Protein AF-A0AAD9PUS8-F1 (afdb_monomer_lite)

Radius of gyration: 17.48 Å; chains: 1; bounding box: 52×48×52 Å

Secondary structure (DSSP, 8-state):
---------------TT-EEEEEPP--STTS-SEEEEEEEEEEEETTEEEEEETTT--EEEEEGGGEEEPPPP-------PPP-

Foldseek 3Di:
DDPPPVPPPDDLPDDAQFKKWFQDDDPDPPDDRTDPWIWGFHDDDPQWTWTATPPPRDIDIDGVVRIDTDPPPPPDPPPDDDDD

pLDDT: mean 79.71, std 17.39, range [40.78, 96.88]

Structure (mmCIF, N/CA/C/O backbone):
data_AF-A0AAD9PUS8-F1
#
_entry.id   AF-A0AAD9PUS8-F1
#
loop_
_atom_site.group_PDB
_atom_site.id
_atom_site.type_symbol
_atom_site.label_atom_id
_atom_site.label_alt_id
_atom_site.label_comp_id
_atom_site.label_asym_id
_atom_site.label_entity_id
_atom_site.label_seq_id
_atom_site.pdbx_PDB_ins_code
_atom_site.Cartn_x
_atom_site.Cartn_y
_atom_site.Cartn_z
_atom_site.occupancy
_atom_site.B_iso_or_equiv
_atom_site.auth_seq_id
_atom_site.auth_comp_id
_atom_site.auth_asym_id
_atom_site.auth_atom_id
_atom_site.pdbx_PDB_model_num
ATOM 1 N N . MET A 1 1 ? -3.143 -35.233 -21.355 1.00 48.44 1 MET A N 1
ATOM 2 C CA . MET A 1 1 ? -2.741 -35.005 -19.949 1.00 48.44 1 MET A CA 1
ATOM 3 C C . MET A 1 1 ? -2.731 -33.504 -19.700 1.00 48.44 1 MET A C 1
ATOM 5 O O . MET A 1 1 ? -1.889 -32.828 -20.273 1.00 48.44 1 MET A O 1
ATOM 9 N N . TYR A 1 2 ? -3.685 -32.966 -18.937 1.00 51.31 2 TYR A N 1
ATOM 10 C CA . TYR A 1 2 ? -3.736 -31.536 -18.612 1.00 51.31 2 TYR A CA 1
ATOM 11 C C . TYR A 1 2 ? -3.266 -31.363 -17.168 1.00 51.31 2 TYR A C 1
ATOM 13 O O . TYR A 1 2 ? -3.928 -31.808 -16.233 1.00 51.31 2 TYR A O 1
ATOM 21 N N . ALA A 1 3 ? -2.067 -30.818 -16.987 1.00 51.06 3 ALA A N 1
ATOM 22 C CA . ALA A 1 3 ? -1.497 -30.600 -15.668 1.00 51.06 3 ALA A CA 1
ATOM 23 C C . ALA A 1 3 ? -2.007 -29.267 -15.114 1.00 51.06 3 ALA A C 1
ATOM 25 O O . ALA A 1 3 ? -1.308 -28.259 -15.190 1.00 51.06 3 ALA A O 1
ATOM 26 N N . ASP A 1 4 ? -3.197 -29.263 -14.513 1.00 57.84 4 ASP A N 1
ATOM 27 C CA . ASP A 1 4 ? -3.618 -28.163 -13.643 1.00 57.84 4 ASP A CA 1
ATOM 28 C C . ASP A 1 4 ? -2.887 -28.300 -12.299 1.00 57.84 4 ASP A C 1
ATOM 30 O O . ASP A 1 4 ? -3.423 -28.689 -11.258 1.00 57.84 4 ASP A O 1
ATOM 34 N N . LYS A 1 5 ? -1.575 -28.048 -12.343 1.00 57.25 5 LYS A N 1
ATOM 35 C CA . LYS A 1 5 ? -0.769 -27.822 -11.150 1.00 57.25 5 LYS A CA 1
ATOM 36 C C . LYS A 1 5 ? -1.249 -26.494 -10.599 1.00 57.25 5 LYS A C 1
ATOM 38 O O . LYS A 1 5 ? -0.706 -25.454 -10.961 1.00 57.25 5 LYS A O 1
ATOM 43 N N . ARG A 1 6 ? -2.279 -26.529 -9.750 1.00 58.41 6 ARG A N 1
ATOM 44 C CA . ARG A 1 6 ? -2.657 -25.402 -8.897 1.00 58.41 6 ARG A CA 1
ATOM 45 C C . ARG A 1 6 ? -1.381 -24.938 -8.207 1.00 58.41 6 ARG A C 1
ATOM 47 O O . ARG A 1 6 ? -0.903 -25.571 -7.267 1.00 58.41 6 ARG A O 1
ATOM 54 N N . ALA A 1 7 ? -0.771 -23.893 -8.765 1.00 57.59 7 ALA A N 1
ATOM 55 C CA . ALA A 1 7 ? 0.413 -23.269 -8.215 1.00 57.59 7 ALA A CA 1
ATOM 56 C C . ALA A 1 7 ? 0.087 -22.973 -6.754 1.00 57.59 7 ALA A C 1
ATOM 58 O O . ALA A 1 7 ? -1.044 -22.581 -6.481 1.00 57.59 7 ALA A O 1
ATOM 59 N N . ASN A 1 8 ? 1.026 -23.189 -5.832 1.00 59.62 8 ASN A N 1
ATOM 60 C CA . ASN A 1 8 ? 0.901 -22.927 -4.390 1.00 59.62 8 ASN A CA 1
ATOM 61 C C . ASN A 1 8 ? 0.666 -21.426 -4.076 1.00 59.62 8 ASN A C 1
ATOM 63 O O . ASN A 1 8 ? 1.372 -20.807 -3.279 1.00 59.62 8 ASN A O 1
ATOM 67 N N . ALA A 1 9 ? -0.295 -20.806 -4.753 1.00 55.88 9 ALA A N 1
ATOM 68 C CA . ALA A 1 9 ? -0.718 -19.438 -4.657 1.00 55.88 9 ALA A CA 1
ATOM 69 C C . ALA A 1 9 ? -1.469 -19.313 -3.341 1.00 55.88 9 ALA A C 1
ATOM 71 O O . ALA A 1 9 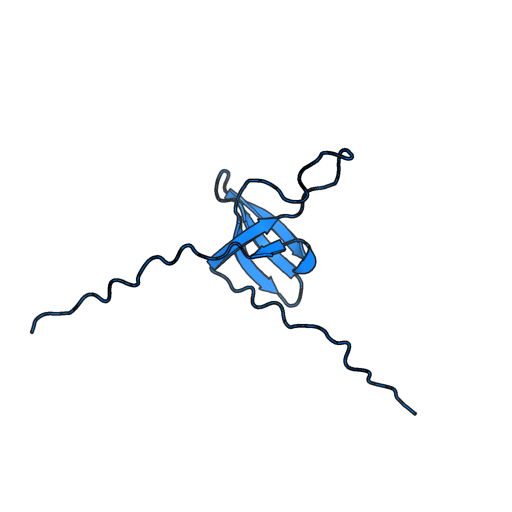? -2.658 -19.609 -3.235 1.00 55.88 9 ALA A O 1
ATOM 72 N N . LYS A 1 10 ? -0.733 -18.899 -2.312 1.00 66.88 10 LYS A N 1
ATOM 73 C CA . LYS A 1 10 ? -1.330 -18.529 -1.038 1.00 66.88 10 LYS A CA 1
ATOM 74 C C . LYS A 1 10 ? -2.226 -17.311 -1.286 1.00 66.88 10 LYS A C 1
ATOM 76 O O . LYS A 1 10 ? -1.723 -16.303 -1.796 1.00 66.88 10 LYS A O 1
ATOM 81 N N . PRO A 1 11 ? -3.529 -17.378 -0.971 1.00 65.38 11 PRO A N 1
ATOM 82 C CA . PRO A 1 11 ? -4.403 -16.230 -1.134 1.00 65.38 11 PRO A CA 1
ATOM 83 C C . PRO A 1 11 ? -3.901 -15.093 -0.241 1.00 65.38 11 PRO A C 1
ATOM 85 O O . PRO A 1 11 ? -3.669 -15.273 0.954 1.00 65.38 11 PRO A O 1
ATOM 88 N N . SER A 1 12 ? -3.707 -13.909 -0.821 1.00 67.75 12 SER A N 1
ATOM 89 C CA . SER A 1 12 ? -3.335 -12.724 -0.050 1.00 67.75 12 SER A CA 1
ATOM 90 C C . SER A 1 12 ? -4.543 -12.266 0.775 1.00 67.75 12 SER A C 1
ATOM 92 O O . SER A 1 12 ? -5.531 -11.794 0.200 1.00 67.75 12 SER A O 1
ATOM 94 N N . LEU A 1 13 ? -4.444 -12.367 2.102 1.00 74.62 13 LEU A N 1
ATOM 95 C CA . LEU A 1 13 ? -5.475 -11.980 3.080 1.00 74.62 13 LEU A CA 1
ATOM 96 C C . LEU A 1 13 ? -5.652 -10.456 3.243 1.00 74.62 13 LEU A C 1
ATOM 98 O O . LEU A 1 13 ? -6.229 -10.024 4.228 1.00 74.62 13 LEU A O 1
ATOM 102 N N . MET A 1 14 ? -5.183 -9.643 2.291 1.00 84.06 14 MET A N 1
ATOM 103 C CA . MET A 1 14 ? -5.373 -8.189 2.320 1.00 84.06 14 MET A CA 1
ATOM 104 C C . MET A 1 14 ? -6.839 -7.828 2.080 1.00 84.06 14 MET A C 1
ATOM 106 O O . MET A 1 14 ? -7.420 -8.262 1.071 1.00 84.06 14 MET A O 1
ATOM 110 N N . ARG A 1 15 ? -7.389 -7.019 2.984 1.00 88.75 15 ARG A N 1
ATOM 111 C CA . ARG A 1 15 ? -8.758 -6.499 2.987 1.00 88.75 15 ARG A CA 1
ATOM 112 C C . ARG A 1 15 ? -8.753 -4.974 2.970 1.00 88.75 15 ARG A C 1
ATOM 114 O O . ARG A 1 15 ? -7.747 -4.333 3.263 1.00 88.75 15 ARG A O 1
ATOM 121 N N . GLU A 1 16 ? -9.885 -4.401 2.589 1.00 91.62 16 GLU A N 1
ATOM 122 C CA . GLU A 1 16 ? -10.121 -2.961 2.696 1.00 91.62 16 GLU A CA 1
ATOM 123 C C . GLU A 1 16 ? -10.063 -2.539 4.169 1.00 91.62 16 GLU A C 1
ATOM 125 O O . GLU A 1 16 ? -10.533 -3.262 5.046 1.00 91.62 16 GLU A O 1
ATOM 130 N N . GLY A 1 17 ? -9.417 -1.407 4.446 1.00 90.38 17 GLY A N 1
ATOM 131 C CA . GLY A 1 17 ? -9.129 -0.934 5.802 1.00 90.38 17 GLY A CA 1
ATOM 132 C C . GLY A 1 17 ? -7.807 -1.431 6.401 1.00 90.38 17 GLY A C 1
ATOM 133 O O . GLY A 1 17 ? -7.323 -0.827 7.359 1.00 90.38 17 GLY A O 1
ATOM 134 N N . ASP A 1 18 ? -7.165 -2.457 5.830 1.00 90.94 18 ASP A N 1
ATOM 135 C CA . ASP A 1 18 ? -5.880 -2.940 6.343 1.00 90.94 18 ASP A CA 1
ATOM 136 C C . ASP A 1 18 ? -4.773 -1.894 6.170 1.00 90.94 18 ASP A C 1
ATOM 138 O O . ASP A 1 18 ? -4.685 -1.204 5.148 1.00 90.94 18 ASP A O 1
ATOM 142 N N . THR A 1 19 ? -3.870 -1.830 7.153 1.00 92.56 19 THR A N 1
ATOM 143 C CA . THR A 1 19 ? -2.641 -1.039 7.038 1.00 92.56 19 THR A CA 1
ATOM 144 C C . THR A 1 19 ? -1.548 -1.857 6.363 1.00 92.56 19 THR A C 1
ATOM 146 O O . THR A 1 19 ? -1.257 -2.990 6.750 1.00 92.56 19 THR A O 1
ATOM 149 N N . VAL A 1 20 ? -0.920 -1.284 5.343 1.00 92.62 20 VAL A N 1
ATOM 150 C CA . VAL A 1 20 ? 0.065 -1.955 4.495 1.00 92.62 20 VAL A CA 1
ATOM 151 C C . VAL A 1 20 ? 1.249 -1.036 4.208 1.00 92.62 20 VAL A C 1
ATOM 153 O O . VAL A 1 20 ? 1.124 0.186 4.204 1.00 92.62 20 VAL A O 1
ATOM 156 N N . TRP A 1 21 ? 2.415 -1.619 3.956 1.00 93.75 21 TRP A N 1
ATOM 157 C CA . TRP A 1 21 ? 3.595 -0.916 3.455 1.00 93.75 21 TRP A CA 1
ATOM 158 C C . TRP A 1 21 ? 3.767 -1.182 1.967 1.00 93.75 21 TRP A C 1
ATOM 160 O O . TRP A 1 21 ? 3.598 -2.317 1.515 1.00 93.75 21 TRP A O 1
ATOM 170 N N . LEU A 1 22 ? 4.124 -0.142 1.218 1.00 94.12 22 LEU A N 1
ATOM 171 C CA . LEU A 1 22 ? 4.397 -0.227 -0.212 1.00 94.12 22 LEU A CA 1
ATOM 172 C C . LEU A 1 22 ? 5.877 -0.548 -0.450 1.00 94.12 22 LEU A C 1
ATOM 174 O O . LEU A 1 22 ? 6.758 0.038 0.176 1.00 94.12 22 LEU A O 1
ATOM 178 N N . ARG A 1 23 ? 6.167 -1.482 -1.354 1.00 93.00 23 ARG A N 1
ATOM 179 C CA . ARG A 1 23 ? 7.523 -1.761 -1.837 1.00 93.00 23 ARG A CA 1
ATOM 180 C C . ARG A 1 23 ? 8.052 -0.541 -2.591 1.00 93.00 23 ARG A C 1
ATOM 182 O O . ARG A 1 23 ? 7.394 -0.062 -3.510 1.00 93.00 23 ARG A O 1
ATOM 189 N N . GLN A 1 24 ? 9.250 -0.083 -2.236 1.00 91.00 24 GLN A N 1
ATOM 190 C CA . GLN A 1 24 ? 9.902 1.017 -2.948 1.00 91.00 24 GLN A CA 1
ATOM 191 C C . GLN A 1 24 ? 10.797 0.496 -4.074 1.00 91.00 24 GLN A C 1
ATOM 193 O O . GLN A 1 24 ? 11.287 -0.637 -4.038 1.00 91.00 24 GLN A O 1
ATOM 198 N N . GLU A 1 25 ? 11.048 1.345 -5.064 1.00 87.69 25 GLU A N 1
ATOM 199 C CA . GLU A 1 25 ? 12.057 1.072 -6.082 1.00 87.69 25 GLU A CA 1
ATOM 200 C C . GLU A 1 25 ? 13.454 1.050 -5.452 1.00 87.69 25 GLU A C 1
ATOM 202 O O . GLU A 1 25 ? 13.825 1.924 -4.665 1.00 87.69 25 GLU A O 1
ATOM 207 N N . LYS A 1 26 ? 14.250 0.034 -5.797 1.00 86.12 26 LYS A N 1
ATOM 208 C CA . LYS A 1 26 ? 15.601 -0.121 -5.260 1.00 86.12 26 LYS A CA 1
ATOM 209 C C . LYS A 1 26 ? 16.525 0.920 -5.892 1.00 86.12 26 LYS A C 1
ATOM 211 O O . LYS A 1 26 ? 16.962 0.743 -7.024 1.00 86.12 26 LYS A O 1
ATOM 216 N N . LYS A 1 27 ? 16.862 1.970 -5.142 1.00 85.12 27 LYS A N 1
ATOM 217 C CA . LYS A 1 27 ? 17.774 3.031 -5.607 1.00 85.12 27 LYS A CA 1
ATOM 218 C C . LYS A 1 27 ? 19.248 2.654 -5.451 1.00 85.12 27 LYS A C 1
ATOM 220 O O . LYS A 1 27 ? 20.064 2.987 -6.299 1.00 85.12 27 LYS A O 1
ATOM 225 N N . ASN A 1 28 ? 19.605 1.947 -4.381 1.00 87.75 28 ASN A N 1
ATOM 226 C CA . ASN A 1 28 ? 20.969 1.479 -4.125 1.00 87.75 28 ASN A CA 1
ATOM 227 C C . ASN A 1 28 ? 20.980 0.167 -3.305 1.00 87.75 28 ASN A C 1
ATOM 229 O O . ASN A 1 28 ? 19.931 -0.357 -2.923 1.00 87.75 28 ASN A O 1
ATOM 233 N N . LYS A 1 29 ? 22.171 -0.400 -3.046 1.00 79.75 29 LYS A N 1
ATOM 234 C CA . LYS A 1 29 ? 22.321 -1.667 -2.295 1.00 79.75 29 LYS A CA 1
ATOM 235 C C . LYS A 1 29 ? 21.830 -1.584 -0.842 1.00 79.75 29 LYS A C 1
ATOM 237 O O . LYS A 1 29 ? 21.426 -2.612 -0.313 1.00 79.75 29 LYS A O 1
ATOM 242 N N . LEU A 1 30 ? 21.849 -0.396 -0.236 1.00 85.31 30 LEU A N 1
ATOM 243 C CA . LEU A 1 30 ? 21.483 -0.147 1.165 1.00 85.31 30 LEU A CA 1
ATOM 244 C C . LEU A 1 30 ? 20.085 0.481 1.316 1.00 85.31 30 LEU A C 1
ATOM 246 O O . LEU A 1 30 ? 19.712 0.905 2.406 1.00 85.31 30 LEU A O 1
ATOM 250 N N . SER A 1 31 ? 19.306 0.567 0.232 1.00 83.25 31 SER A N 1
ATOM 251 C CA . SER A 1 31 ? 17.960 1.141 0.269 1.00 83.25 31 SER A CA 1
ATOM 252 C C . SER A 1 31 ? 17.026 0.200 1.015 1.00 83.25 31 SER A C 1
ATOM 254 O O . SER A 1 31 ? 17.076 -1.019 0.822 1.00 83.25 31 SER A O 1
ATOM 256 N N . THR A 1 32 ? 16.144 0.758 1.843 1.00 84.94 32 THR A N 1
ATOM 257 C CA . THR A 1 32 ? 15.114 -0.036 2.509 1.00 84.94 32 THR A CA 1
ATOM 258 C C . THR A 1 32 ? 14.192 -0.667 1.452 1.00 84.94 32 THR A C 1
ATOM 260 O O . THR A 1 32 ? 13.883 -0.031 0.453 1.00 84.94 32 THR A O 1
ATOM 263 N N . PRO A 1 33 ? 13.749 -1.929 1.589 1.00 84.81 33 PRO A N 1
ATOM 264 C CA . PRO A 1 33 ? 12.917 -2.559 0.552 1.00 84.81 33 PRO A CA 1
ATOM 265 C C . PRO A 1 33 ? 11.485 -2.005 0.458 1.00 84.81 33 PRO A C 1
ATOM 267 O O . PRO A 1 33 ? 10.825 -2.151 -0.570 1.00 84.81 33 PRO A O 1
ATOM 270 N N . PHE A 1 34 ? 10.993 -1.390 1.533 1.00 87.06 34 PHE A N 1
ATOM 271 C CA . PHE A 1 34 ? 9.643 -0.838 1.646 1.00 87.06 34 PHE A CA 1
ATOM 272 C C . PHE A 1 34 ? 9.713 0.627 2.051 1.00 87.06 34 PHE A C 1
ATOM 274 O O . PHE A 1 34 ? 10.655 1.041 2.729 1.00 87.06 34 PHE A O 1
ATOM 281 N N . GLU A 1 35 ? 8.732 1.410 1.623 1.00 86.00 35 GLU A N 1
ATOM 282 C CA . GLU A 1 35 ? 8.544 2.771 2.104 1.00 86.00 35 GLU A CA 1
ATOM 283 C C . GLU A 1 35 ? 8.207 2.754 3.600 1.00 86.00 35 GLU A C 1
ATOM 285 O O . GLU A 1 35 ? 7.443 1.911 4.067 1.00 86.00 35 GLU A O 1
ATOM 290 N N . GLY A 1 36 ? 8.760 3.707 4.356 1.00 85.75 36 GLY A N 1
ATOM 291 C CA . GLY A 1 36 ? 8.482 3.853 5.791 1.00 85.75 36 GLY A CA 1
ATOM 292 C C . GLY A 1 36 ? 7.108 4.453 6.104 1.00 85.75 36 GLY A C 1
ATOM 293 O O . GLY A 1 36 ? 6.792 4.678 7.268 1.00 85.75 36 GLY A O 1
ATOM 294 N N . ILE A 1 37 ? 6.304 4.745 5.079 1.00 89.69 37 ILE A N 1
ATOM 295 C CA . ILE A 1 37 ? 4.997 5.376 5.226 1.00 89.69 37 ILE A CA 1
ATOM 296 C C . ILE A 1 37 ? 3.910 4.306 5.077 1.00 89.69 37 ILE A C 1
ATOM 298 O O . ILE A 1 37 ? 3.896 3.591 4.069 1.00 89.69 37 ILE A O 1
ATOM 302 N N . PRO A 1 38 ? 2.993 4.179 6.052 1.00 92.44 38 PRO A N 1
ATOM 303 C CA . PRO A 1 38 ? 1.881 3.259 5.934 1.00 92.44 38 PRO A CA 1
ATOM 304 C C . PRO A 1 38 ? 0.828 3.757 4.942 1.00 92.44 38 PRO A C 1
ATOM 306 O O . PRO A 1 38 ? 0.613 4.952 4.733 1.00 92.44 38 PRO A O 1
ATOM 309 N N . TYR A 1 39 ? 0.145 2.794 4.343 1.00 95.00 39 TYR A N 1
ATOM 310 C CA . TYR A 1 39 ? -0.993 2.993 3.468 1.00 95.00 39 TYR A CA 1
ATOM 311 C C . TYR A 1 39 ? -2.186 2.233 4.032 1.00 95.00 39 TYR A C 1
ATOM 313 O O . TYR A 1 39 ? -2.028 1.152 4.592 1.00 95.00 39 TYR A O 1
ATOM 321 N N . THR A 1 40 ? -3.382 2.764 3.840 1.00 95.06 40 THR A N 1
ATOM 322 C CA . THR A 1 40 ? -4.636 2.070 4.128 1.00 95.06 40 THR A CA 1
ATOM 323 C C . THR A 1 40 ? -5.203 1.535 2.824 1.00 95.06 40 THR A C 1
ATOM 325 O O . THR A 1 40 ? -5.339 2.285 1.855 1.00 95.06 40 THR A O 1
ATOM 328 N N . VAL A 1 41 ? -5.523 0.243 2.766 1.00 94.56 41 VAL A N 1
ATOM 329 C CA . VAL A 1 41 ? -6.164 -0.346 1.584 1.00 94.56 41 VAL A CA 1
ATOM 330 C C . VAL A 1 41 ? -7.543 0.281 1.409 1.00 94.56 41 VAL A C 1
ATOM 332 O O . VAL A 1 41 ? -8.392 0.174 2.289 1.00 94.56 41 VAL A O 1
ATOM 335 N N . PHE A 1 42 ? -7.755 0.933 0.269 1.00 94.88 42 PHE A N 1
ATOM 336 C CA . PHE A 1 42 ? -9.031 1.546 -0.085 1.00 94.88 42 PHE A CA 1
ATOM 337 C C . PHE A 1 42 ? -9.910 0.576 -0.870 1.00 94.88 42 PHE A C 1
ATOM 339 O O . PHE A 1 42 ? -11.096 0.474 -0.601 1.00 94.88 42 PHE A O 1
ATOM 346 N N . GLN A 1 43 ? -9.320 -0.145 -1.828 1.00 94.00 43 GLN A N 1
ATOM 347 C CA . GLN A 1 43 ? -10.054 -1.088 -2.666 1.00 94.00 43 GLN A CA 1
ATOM 348 C C . GLN A 1 43 ? -9.149 -2.221 -3.145 1.00 94.00 43 GLN A C 1
ATOM 350 O O . GLN A 1 43 ? -7.965 -2.009 -3.431 1.00 94.00 43 GLN A O 1
ATOM 355 N N . LYS A 1 44 ? -9.714 -3.420 -3.313 1.00 92.50 44 LYS A N 1
ATOM 356 C CA . LYS A 1 44 ? -9.031 -4.553 -3.951 1.00 92.50 44 LYS A CA 1
ATOM 357 C C . LYS A 1 44 ? -9.865 -5.144 -5.087 1.00 92.50 44 LYS A C 1
ATOM 359 O O . LYS A 1 44 ? -10.991 -5.581 -4.888 1.00 92.50 44 LYS A O 1
ATOM 364 N N . LYS A 1 45 ? -9.270 -5.236 -6.279 1.00 91.69 45 LYS A N 1
ATOM 365 C CA . LYS A 1 45 ? -9.850 -5.887 -7.461 1.00 91.69 45 LYS A CA 1
ATOM 366 C C . LYS A 1 45 ? -8.919 -6.998 -7.944 1.00 91.69 45 LYS A C 1
ATOM 368 O O . LYS A 1 45 ? -7.929 -6.748 -8.629 1.00 91.69 45 LYS A O 1
ATOM 373 N N . GLY A 1 46 ? -9.223 -8.240 -7.568 1.00 88.69 46 GLY A N 1
ATOM 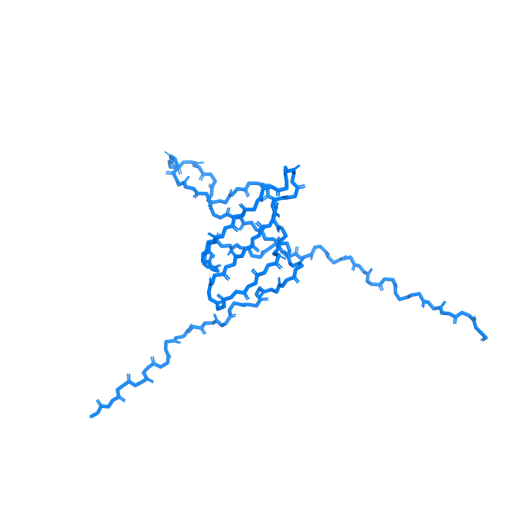374 C CA . GLY A 1 46 ? -8.359 -9.387 -7.860 1.00 88.69 46 GLY A CA 1
ATOM 375 C C . GLY A 1 46 ? -6.983 -9.230 -7.203 1.00 88.69 46 GLY A C 1
ATOM 376 O O . GLY A 1 46 ? -6.883 -9.156 -5.977 1.00 88.69 46 GLY A O 1
ATOM 377 N N . SER A 1 47 ? -5.925 -9.173 -8.016 1.00 89.88 47 SER A N 1
ATOM 378 C CA . SER A 1 47 ? -4.554 -8.911 -7.561 1.00 89.88 47 SER A CA 1
ATOM 379 C C . SER A 1 47 ? -4.184 -7.427 -7.542 1.00 89.88 47 SER A C 1
ATOM 381 O O . SER A 1 47 ? -3.093 -7.089 -7.100 1.00 89.88 47 SER A O 1
ATOM 383 N N . MET A 1 48 ? -5.045 -6.536 -8.033 1.00 94.25 48 MET A N 1
ATOM 384 C CA . MET A 1 48 ? -4.811 -5.095 -7.977 1.00 94.25 48 MET A CA 1
ATOM 385 C C . MET A 1 48 ? -5.340 -4.532 -6.663 1.00 94.25 48 MET A C 1
ATOM 387 O O . MET A 1 48 ? -6.477 -4.797 -6.274 1.00 94.25 48 MET A O 1
ATOM 391 N N . VAL A 1 49 ? -4.517 -3.739 -5.991 1.00 95.00 49 VAL A N 1
ATOM 392 C CA . VAL A 1 49 ? -4.834 -3.081 -4.727 1.00 95.00 49 VAL A CA 1
ATOM 393 C C . VAL A 1 49 ? -4.621 -1.588 -4.901 1.00 95.00 49 VAL A C 1
ATOM 395 O O . VAL A 1 49 ? -3.545 -1.161 -5.320 1.00 95.00 49 VAL A O 1
ATOM 398 N N . THR A 1 50 ? -5.644 -0.813 -4.557 1.00 96.56 50 THR A N 1
ATOM 399 C CA . THR A 1 50 ? -5.570 0.639 -4.422 1.00 96.56 50 THR A CA 1
ATOM 400 C C . THR A 1 50 ? -5.443 0.971 -2.945 1.00 96.56 50 THR A C 1
ATOM 402 O O . THR A 1 50 ? -6.300 0.592 -2.146 1.00 96.56 50 THR A O 1
ATOM 405 N N . ALA A 1 51 ? -4.377 1.669 -2.572 1.00 95.56 51 ALA A N 1
ATOM 406 C CA . ALA A 1 51 ? -4.110 2.051 -1.194 1.00 95.56 51 ALA A CA 1
ATOM 407 C C . ALA A 1 51 ? -3.874 3.560 -1.086 1.00 95.56 51 ALA A C 1
ATOM 409 O O . ALA A 1 51 ? -3.295 4.178 -1.982 1.00 95.56 51 ALA A O 1
ATOM 410 N N . LYS A 1 52 ? -4.331 4.149 0.016 1.00 96.88 52 LYS A N 1
ATOM 411 C CA . LYS A 1 52 ? -4.203 5.570 0.329 1.00 96.88 52 LYS A CA 1
ATOM 412 C C . LYS A 1 52 ? -3.096 5.764 1.352 1.00 96.88 52 LYS A C 1
ATOM 414 O O . LYS A 1 52 ? -3.127 5.155 2.416 1.00 96.88 52 LYS A O 1
ATOM 419 N N . ARG A 1 53 ? -2.128 6.614 1.041 1.00 94.88 53 ARG A N 1
ATOM 420 C CA . ARG A 1 53 ? -1.041 6.964 1.951 1.00 94.88 53 ARG A CA 1
ATOM 421 C C . ARG A 1 53 ? -1.588 7.735 3.152 1.00 94.88 53 ARG A C 1
ATOM 423 O O . ARG A 1 53 ? -2.396 8.646 2.975 1.00 94.88 53 ARG A O 1
ATOM 430 N N . THR A 1 54 ? -1.154 7.394 4.363 1.00 90.81 54 THR A N 1
ATOM 431 C CA . THR A 1 54 ? -1.692 8.014 5.587 1.00 90.81 54 THR A CA 1
ATOM 432 C C . THR A 1 54 ? -1.227 9.454 5.801 1.00 90.81 54 THR A C 1
ATOM 434 O O . THR A 1 54 ? -1.912 10.203 6.488 1.00 90.81 54 THR A O 1
ATOM 437 N N . THR A 1 55 ? -0.090 9.855 5.223 1.00 90.69 55 THR A N 1
ATOM 438 C CA . THR A 1 55 ? 0.514 11.178 5.452 1.00 90.69 55 THR A CA 1
ATOM 439 C C . THR A 1 55 ? -0.046 12.269 4.542 1.00 90.69 55 THR A C 1
ATOM 441 O O . THR A 1 55 ? -0.416 13.331 5.022 1.00 90.69 55 THR A O 1
ATOM 444 N N . ASP A 1 56 ? -0.093 12.025 3.231 1.00 93.06 56 ASP A N 1
ATOM 445 C CA . ASP A 1 56 ? -0.452 13.016 2.202 1.00 93.06 56 ASP A CA 1
ATOM 446 C C . ASP A 1 56 ? -1.762 12.665 1.472 1.00 93.06 56 ASP A C 1
ATOM 448 O O . ASP A 1 56 ? -2.219 13.402 0.601 1.00 93.06 56 ASP A O 1
ATOM 452 N N . GLY A 1 57 ? -2.380 11.526 1.804 1.00 93.31 57 GLY A N 1
ATOM 453 C CA . GLY A 1 57 ? -3.607 11.058 1.171 1.00 93.31 57 GLY A CA 1
ATOM 454 C C . GLY A 1 57 ? -3.440 10.575 -0.271 1.00 93.31 57 GLY A C 1
ATOM 455 O O . GLY A 1 57 ? -4.447 10.256 -0.908 1.00 93.31 57 GLY A O 1
ATOM 456 N N . ARG A 1 58 ? -2.210 10.486 -0.795 1.00 95.06 58 ARG A N 1
ATOM 457 C CA . ARG A 1 58 ? -1.951 10.041 -2.166 1.00 95.06 58 ARG A CA 1
ATOM 458 C C . ARG A 1 58 ? -2.414 8.601 -2.362 1.00 95.06 58 ARG A C 1
ATOM 460 O O . ARG A 1 58 ? -2.094 7.716 -1.568 1.00 95.06 58 ARG A O 1
ATOM 467 N N . MET A 1 59 ? -3.126 8.353 -3.456 1.00 95.62 59 MET A N 1
ATOM 468 C CA . MET A 1 59 ? -3.551 7.008 -3.837 1.00 95.62 59 MET A CA 1
ATOM 469 C C . MET A 1 59 ? -2.540 6.355 -4.778 1.00 95.62 59 MET A C 1
ATOM 471 O O . MET A 1 59 ? -1.982 7.002 -5.666 1.00 95.62 59 MET A O 1
ATOM 475 N N . VAL A 1 60 ? -2.312 5.060 -4.583 1.00 95.00 60 VAL A N 1
ATOM 476 C CA . VAL A 1 60 ? -1.471 4.227 -5.447 1.00 95.00 60 VAL A CA 1
ATOM 477 C C . VAL A 1 60 ? -2.197 2.932 -5.768 1.00 95.00 60 VAL A C 1
ATOM 479 O O . VAL A 1 60 ? -2.813 2.338 -4.886 1.00 95.00 60 VAL A O 1
ATOM 482 N N . THR A 1 61 ? -2.089 2.471 -7.013 1.00 95.94 61 THR A N 1
ATOM 483 C CA . THR A 1 61 ? -2.654 1.189 -7.447 1.00 95.94 61 THR A CA 1
ATOM 484 C C . THR A 1 61 ? -1.536 0.276 -7.931 1.00 95.94 61 THR A C 1
ATOM 486 O O . THR A 1 61 ? -0.835 0.606 -8.888 1.00 95.94 61 THR A O 1
ATOM 489 N N . ARG A 1 62 ? -1.341 -0.863 -7.256 1.00 95.12 62 ARG A N 1
ATOM 490 C CA . ARG A 1 62 ? -0.265 -1.835 -7.529 1.00 95.12 62 ARG A CA 1
ATOM 491 C C . ARG A 1 62 ? -0.721 -3.273 -7.288 1.00 95.12 62 ARG A C 1
ATOM 493 O O . ARG A 1 62 ? -1.857 -3.510 -6.880 1.00 95.12 62 ARG A O 1
ATOM 500 N N . ASN A 1 63 ? 0.142 -4.241 -7.586 1.00 93.50 63 ASN A N 1
ATOM 501 C CA . ASN A 1 63 ? -0.165 -5.648 -7.357 1.00 93.50 63 ASN A CA 1
ATOM 502 C C . ASN A 1 63 ? -0.096 -5.965 -5.852 1.00 93.50 63 ASN A C 1
ATOM 504 O O . ASN A 1 63 ? 0.704 -5.374 -5.132 1.00 93.50 63 ASN 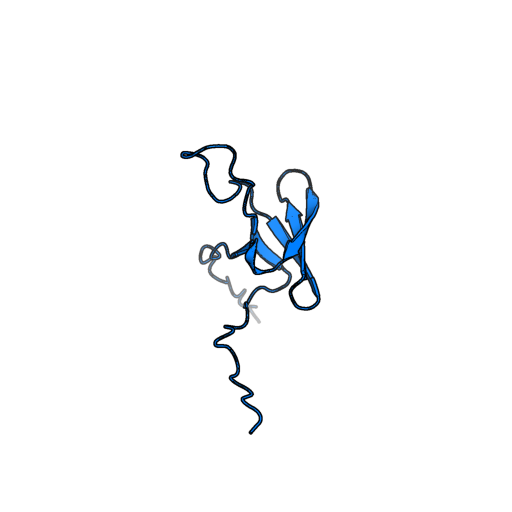A O 1
ATOM 508 N N . THR A 1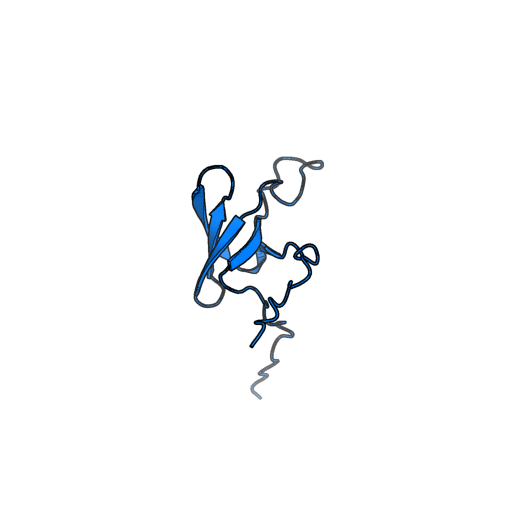 64 ? -0.862 -6.943 -5.369 1.00 90.69 64 THR A N 1
ATOM 509 C CA . THR A 1 64 ? -0.813 -7.431 -3.978 1.00 90.69 64 THR A CA 1
ATOM 510 C C . THR A 1 64 ? 0.605 -7.784 -3.521 1.00 90.69 64 THR A C 1
ATOM 512 O O . THR A 1 64 ? 0.928 -7.609 -2.353 1.00 90.69 64 THR A O 1
ATOM 515 N N . LYS A 1 65 ? 1.475 -8.236 -4.434 1.00 89.56 65 LYS A N 1
ATOM 516 C CA . LYS A 1 65 ? 2.887 -8.580 -4.164 1.00 89.56 65 LYS A CA 1
ATOM 517 C C . LYS A 1 65 ? 3.777 -7.380 -3.815 1.00 89.56 65 LYS A C 1
ATOM 519 O O . LYS A 1 65 ? 4.843 -7.557 -3.217 1.00 89.56 65 LYS A O 1
ATOM 524 N N . ASP A 1 66 ? 3.360 -6.183 -4.216 1.00 92.62 66 ASP A N 1
ATOM 525 C CA . ASP A 1 66 ? 4.069 -4.934 -3.935 1.00 92.62 66 ASP A CA 1
ATOM 526 C C . ASP A 1 66 ? 3.716 -4.389 -2.551 1.00 92.62 66 ASP A C 1
ATOM 528 O O . ASP A 1 66 ? 4.376 -3.478 -2.062 1.00 92.62 66 ASP A O 1
ATOM 532 N N . PHE A 1 67 ? 2.709 -4.966 -1.896 1.00 91.88 67 PHE A N 1
ATOM 533 C CA . PHE A 1 67 ? 2.300 -4.584 -0.560 1.00 91.88 67 PHE A CA 1
ATOM 534 C C . PHE A 1 67 ? 2.714 -5.632 0.467 1.00 91.88 67 PHE A C 1
ATOM 536 O O . PHE A 1 67 ? 2.660 -6.841 0.234 1.00 91.88 67 PHE A O 1
ATOM 543 N N . LYS A 1 68 ? 3.089 -5.158 1.652 1.00 89.88 68 LYS A N 1
ATOM 544 C CA . LYS A 1 68 ? 3.292 -5.990 2.835 1.00 89.88 68 LYS A CA 1
ATOM 545 C C . LYS A 1 68 ? 2.289 -5.573 3.899 1.00 89.88 68 LYS A C 1
ATOM 547 O O . LYS A 1 68 ? 2.213 -4.396 4.229 1.00 89.88 68 LYS A O 1
ATOM 552 N N . SER A 1 69 ? 1.523 -6.523 4.429 1.00 87.94 69 SER A N 1
ATOM 553 C CA . SER A 1 69 ? 0.618 -6.247 5.549 1.00 87.94 69 SER A CA 1
ATOM 554 C C . SER A 1 69 ? 1.425 -5.791 6.765 1.00 87.94 69 SER A C 1
ATOM 556 O O . SER A 1 69 ? 2.415 -6.432 7.133 1.00 87.94 69 SER A O 1
ATOM 558 N N . CYS A 1 70 ? 1.021 -4.664 7.348 1.00 81.62 70 CYS A N 1
ATOM 559 C CA . CYS A 1 70 ? 1.491 -4.240 8.653 1.00 81.62 70 CYS A CA 1
ATOM 560 C C . CYS A 1 70 ? 0.615 -4.966 9.682 1.00 81.62 70 CYS A C 1
ATOM 562 O O . CYS A 1 70 ? -0.606 -4.788 9.644 1.00 81.62 70 CYS A O 1
ATOM 564 N N . PRO A 1 71 ? 1.179 -5.811 10.561 1.00 74.25 71 PRO A N 1
ATOM 565 C CA . PRO A 1 71 ? 0.379 -6.439 11.598 1.00 74.25 71 PRO A CA 1
ATOM 566 C C . PRO A 1 71 ? -0.267 -5.326 12.435 1.00 74.25 71 PRO A C 1
ATOM 568 O O . PRO A 1 71 ? 0.455 -4.429 12.884 1.00 74.25 71 PRO A O 1
ATOM 571 N N . PRO A 1 72 ? -1.597 -5.336 12.640 1.00 63.78 72 PRO A N 1
ATOM 572 C CA . PRO A 1 72 ? -2.193 -4.402 13.574 1.00 63.78 72 PRO A CA 1
ATOM 573 C C . PRO A 1 72 ? -1.526 -4.650 14.926 1.00 63.78 72 PRO A C 1
ATOM 575 O O . PRO A 1 72 ? -1.475 -5.790 15.401 1.00 63.78 72 PRO A O 1
ATOM 578 N N . SER A 1 73 ? -0.985 -3.599 15.549 1.00 53.72 73 SER A N 1
ATOM 579 C CA . SER A 1 73 ? -0.749 -3.671 16.986 1.00 53.72 73 SER A CA 1
ATOM 580 C C . SER A 1 73 ? -2.081 -4.086 17.600 1.00 53.72 73 SER A C 1
ATOM 582 O O . SER A 1 73 ? -3.121 -3.561 17.200 1.00 53.72 73 SER A O 1
ATOM 584 N N . LYS A 1 74 ? -2.077 -5.102 18.467 1.00 44.44 74 LYS A N 1
ATOM 585 C CA . LYS A 1 74 ? -3.282 -5.560 19.160 1.00 44.44 74 LYS A CA 1
ATOM 586 C C . LYS A 1 74 ? -3.871 -4.361 19.909 1.00 44.44 74 LYS A C 1
ATOM 588 O O . LYS A 1 74 ? -3.460 -4.073 21.024 1.00 44.44 74 LYS A O 1
ATOM 593 N N . LYS A 1 75 ? -4.771 -3.611 19.280 1.00 43.88 75 LYS A N 1
ATOM 594 C CA . LYS A 1 75 ? -5.637 -2.680 19.981 1.00 43.88 75 LYS A CA 1
ATOM 595 C C . LYS A 1 75 ? -6.776 -3.548 20.463 1.00 43.88 75 LYS A C 1
ATOM 597 O O . LYS A 1 75 ? -7.587 -4.013 19.665 1.00 43.88 75 LYS A O 1
ATOM 602 N N . GLU A 1 76 ? -6.691 -3.885 21.742 1.00 42.91 76 GLU A N 1
ATOM 603 C CA . GLU A 1 76 ? -7.717 -4.588 22.492 1.00 42.91 76 GLU A CA 1
ATOM 604 C C . GLU A 1 76 ? -9.072 -3.982 22.131 1.00 42.91 76 GLU A C 1
ATOM 606 O O . GLU A 1 76 ? -9.277 -2.770 22.208 1.00 42.91 76 GLU A O 1
ATOM 611 N N . ALA A 1 77 ? -9.968 -4.829 21.634 1.00 45.22 77 ALA A N 1
ATOM 612 C CA . ALA A 1 77 ? -11.341 -4.442 21.409 1.00 45.22 77 ALA A CA 1
ATOM 613 C C . ALA A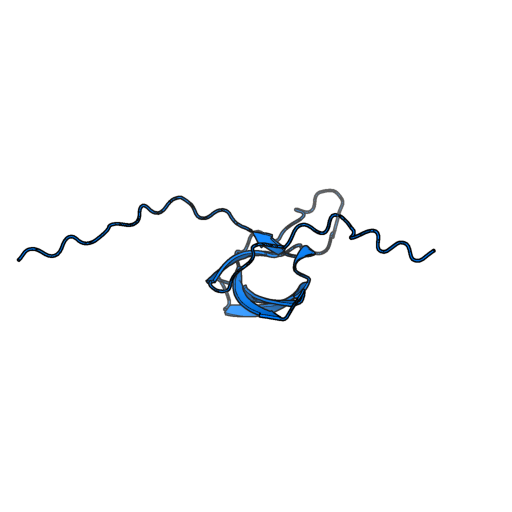 1 77 ? -11.963 -4.197 22.785 1.00 45.22 77 ALA A C 1
ATOM 615 O O . ALA A 1 77 ? -12.349 -5.146 23.465 1.00 45.22 77 ALA A O 1
ATOM 616 N N . THR A 1 78 ? -12.046 -2.937 23.20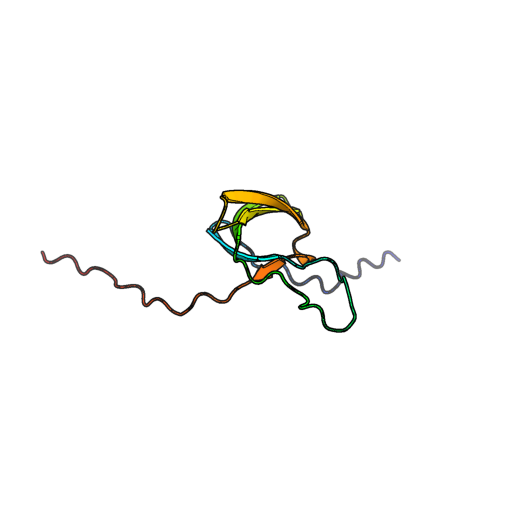9 1.00 40.78 78 THR A N 1
ATOM 617 C CA . THR A 1 78 ? -12.918 -2.550 24.316 1.00 40.78 78 THR A CA 1
ATOM 618 C C . THR A 1 78 ? -14.352 -2.780 23.851 1.00 40.78 78 THR A C 1
ATOM 620 O O . THR A 1 78 ? -14.966 -1.918 23.225 1.00 40.78 78 THR A O 1
ATOM 623 N N . GLN A 1 79 ? -14.868 -3.984 24.102 1.00 48.06 79 GLN A N 1
ATOM 624 C CA . GLN A 1 79 ? -16.300 -4.246 24.102 1.00 48.06 79 GLN A CA 1
ATOM 625 C C . GLN A 1 79 ? -16.915 -3.330 25.159 1.00 48.06 79 GLN A C 1
ATOM 627 O O . GLN A 1 79 ? -16.658 -3.465 26.353 1.00 48.06 79 GLN A O 1
ATOM 632 N N . THR A 1 80 ? -17.669 -2.338 24.703 1.00 52.84 80 THR A N 1
ATOM 633 C CA . THR A 1 80 ? -18.487 -1.485 25.559 1.00 52.84 80 THR A CA 1
ATOM 634 C C . THR A 1 80 ? -19.625 -2.332 26.116 1.00 52.84 80 THR A C 1
ATOM 636 O O . THR A 1 80 ? -20.529 -2.711 25.372 1.00 52.84 80 THR A O 1
ATOM 639 N N . TYR A 1 81 ? -19.576 -2.648 27.408 1.00 47.41 81 TYR A N 1
ATOM 640 C CA . TYR A 1 81 ? -20.700 -3.252 28.117 1.00 47.41 81 TYR A CA 1
ATOM 641 C C . TYR A 1 81 ? -21.791 -2.190 28.302 1.00 47.41 81 TYR A C 1
ATOM 643 O O . TYR A 1 81 ? -21.568 -1.169 28.952 1.00 47.41 81 TYR A O 1
ATOM 651 N N . THR A 1 82 ? -22.960 -2.411 27.704 1.00 66.19 82 THR A N 1
ATOM 652 C CA . THR A 1 82 ? -24.165 -1.621 27.974 1.00 66.19 82 THR A CA 1
ATOM 653 C C . THR A 1 82 ? -24.735 -2.060 29.320 1.00 66.19 82 THR A C 1
ATOM 655 O O . THR A 1 82 ? -25.063 -3.231 29.495 1.00 66.19 82 THR A O 1
ATOM 658 N N . VAL A 1 83 ? -24.830 -1.129 30.268 1.00 63.34 83 VAL A N 1
ATOM 659 C CA . VAL A 1 83 ? -25.595 -1.303 31.508 1.00 63.34 83 VAL A CA 1
ATOM 660 C C . VAL A 1 83 ? -27.083 -1.144 31.205 1.00 63.34 83 VAL A C 1
ATOM 662 O O . VAL A 1 83 ? -27.489 -0.139 30.618 1.00 63.34 83 VAL A O 1
ATOM 665 N N . GLY A 1 84 ? -27.866 -2.144 31.600 1.00 56.78 84 GLY A N 1
ATOM 666 C CA . GLY A 1 84 ? -29.324 -2.149 31.641 1.00 56.78 84 GLY A CA 1
ATOM 667 C C . GLY A 1 84 ? -29.773 -2.966 32.837 1.00 56.78 84 GLY A C 1
ATOM 668 O O . GLY A 1 84 ? -29.192 -4.060 33.018 1.00 56.78 84 GLY A O 1
#

Sequence (84 aa):
MYADKRANAKPSLMREGDTVWLRQEKKNKLSTPFEGIPYTVFQKKGSMVTAKRTTDGRMVTRNTKDFKSCPPSKKEATQTYTVG

Organism: Acropora cervicornis (NCBI:txid6130)